Protein AF-G8QVV0-F1 (afdb_monomer_lite)

pLDDT: mean 75.67, std 17.98, range [39.97, 97.12]

Radius of gyration: 23.37 Å; chains: 1; bounding box: 62×68×39 Å

Secondary structure (DSSP, 8-state):
--SHHHHHHHHHHHHHHHHHHHS-S----SEEEEEEEE-SSSPB-EEEEEEEE--TT--EEEEEEE---B-TT-EEEEEEE-S-EEEEEEEEE-SS-EEEEEEEE---SSS--PPEEEEE-SS-EEEESTTEEE------

Structure (mmCIF, N/CA/C/O backbone):
data_AF-G8QVV0-F1
#
_entry.id   AF-G8QVV0-F1
#
loop_
_atom_site.group_PDB
_atom_site.id
_atom_site.type_symbol
_atom_site.label_atom_id
_atom_site.label_alt_id
_atom_site.label_comp_id
_atom_site.label_asym_id
_atom_site.label_entity_id
_atom_site.label_seq_id
_atom_site.pdbx_PDB_ins_code
_atom_site.Cartn_x
_atom_site.Cartn_y
_atom_site.Cartn_z
_atom_site.occupancy
_atom_site.B_iso_or_equiv
_atom_site.auth_seq_id
_atom_site.auth_comp_id
_atom_site.auth_asym_id
_atom_site.auth_atom_id
_atom_site.pdbx_PDB_model_num
ATOM 1 N N . MET A 1 1 ? 48.887 48.490 -24.063 1.00 43.62 1 MET A N 1
ATOM 2 C CA . MET A 1 1 ? 47.841 48.114 -23.082 1.00 43.62 1 MET A CA 1
ATOM 3 C C . MET A 1 1 ? 46.870 47.114 -23.721 1.00 43.62 1 MET A C 1
ATOM 5 O O . MET A 1 1 ? 45.904 47.533 -24.332 1.00 43.62 1 MET A O 1
ATOM 9 N N . LYS A 1 2 ? 47.150 45.802 -23.679 1.00 47.25 2 LYS A N 1
ATOM 10 C CA . LYS A 1 2 ? 46.255 44.737 -24.200 1.00 47.25 2 LYS A CA 1
ATOM 11 C C . LYS A 1 2 ? 46.417 43.428 -23.400 1.00 47.25 2 LYS A C 1
ATOM 13 O O . LYS A 1 2 ? 46.581 42.363 -23.972 1.00 47.25 2 LYS A O 1
ATOM 18 N N . LYS A 1 3 ? 46.475 43.505 -22.065 1.00 47.97 3 LYS A N 1
ATOM 19 C CA . LYS A 1 3 ? 46.614 42.312 -21.197 1.00 47.97 3 LYS A CA 1
ATOM 20 C C . LYS A 1 3 ? 45.453 42.101 -20.214 1.00 47.97 3 LYS A C 1
ATOM 22 O O . LYS A 1 3 ? 45.414 41.069 -19.569 1.00 47.97 3 LYS A O 1
ATOM 27 N N . GLY A 1 4 ? 44.498 43.034 -20.123 1.00 49.94 4 GLY A N 1
ATOM 28 C CA . GLY A 1 4 ? 43.403 42.957 -19.142 1.00 49.94 4 GLY A CA 1
ATOM 29 C C . GLY A 1 4 ? 42.173 42.159 -19.588 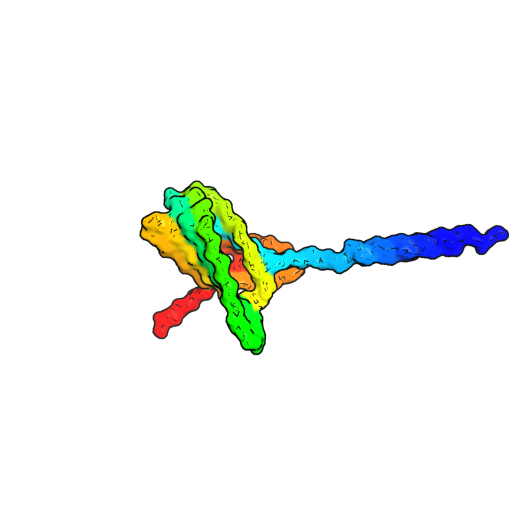1.00 49.94 4 GLY A C 1
ATOM 30 O O . GLY A 1 4 ? 41.490 41.587 -18.754 1.00 49.94 4 GLY A O 1
ATOM 31 N N . ILE A 1 5 ? 41.893 42.085 -20.893 1.00 54.38 5 ILE A N 1
ATOM 32 C CA . ILE A 1 5 ? 40.632 41.509 -21.402 1.00 54.38 5 ILE A CA 1
ATOM 33 C C . ILE A 1 5 ? 40.700 39.971 -21.452 1.00 54.38 5 ILE A C 1
ATOM 35 O O . ILE A 1 5 ? 39.714 39.292 -21.187 1.00 54.38 5 ILE A O 1
ATOM 39 N N . SER A 1 6 ? 41.888 39.417 -21.727 1.00 55.47 6 SER A N 1
ATOM 40 C CA . SER A 1 6 ? 42.102 37.968 -21.856 1.00 55.47 6 SER A CA 1
ATOM 41 C C . SER A 1 6 ? 41.875 37.222 -20.540 1.00 55.47 6 SER A C 1
ATOM 43 O O . SER A 1 6 ? 41.275 36.154 -20.547 1.00 55.47 6 SER A O 1
AT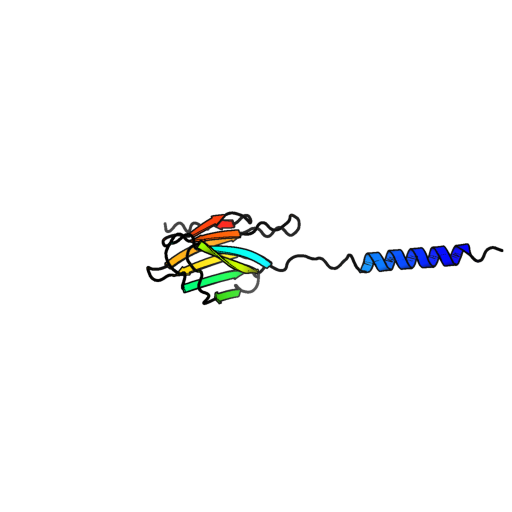OM 45 N N . SER A 1 7 ? 42.322 37.785 -19.413 1.00 56.56 7 SER A N 1
ATOM 46 C CA . SER A 1 7 ? 42.217 37.130 -18.103 1.00 56.56 7 SER A CA 1
ATOM 47 C C . SER A 1 7 ? 40.786 37.133 -17.561 1.00 56.56 7 SER A C 1
ATOM 49 O O . SER A 1 7 ? 40.366 36.163 -16.941 1.00 56.56 7 SER A O 1
ATOM 51 N N . ILE A 1 8 ? 40.016 38.192 -17.832 1.00 59.94 8 ILE A N 1
ATOM 52 C CA . ILE A 1 8 ? 38.615 38.309 -17.393 1.00 59.94 8 ILE A CA 1
ATOM 53 C C . ILE A 1 8 ? 37.741 37.282 -18.123 1.00 59.94 8 ILE A C 1
ATOM 55 O O . ILE A 1 8 ? 36.909 36.623 -17.503 1.00 59.94 8 ILE A O 1
ATOM 59 N N . LEU A 1 9 ? 37.975 37.093 -19.426 1.00 59.78 9 LEU A N 1
ATOM 60 C CA . LEU A 1 9 ? 37.242 36.114 -20.227 1.00 59.78 9 LEU A CA 1
ATOM 61 C C . LEU A 1 9 ? 37.540 34.673 -19.778 1.00 59.78 9 LEU A C 1
ATOM 63 O O . LEU A 1 9 ? 36.640 33.842 -19.726 1.00 59.78 9 LEU A O 1
ATOM 67 N N . GLN A 1 10 ? 38.787 34.388 -19.394 1.00 58.53 10 GLN A N 1
ATOM 68 C CA . GLN A 1 10 ? 39.203 33.061 -18.935 1.00 58.53 10 GLN A CA 1
ATOM 69 C C . GLN A 1 10 ? 38.583 32.687 -17.580 1.00 58.53 10 GLN A C 1
ATOM 71 O O . GLN A 1 10 ? 38.184 31.540 -17.401 1.00 58.53 10 GLN A O 1
ATOM 76 N N . VAL A 1 11 ? 38.449 33.657 -16.664 1.00 62.91 11 VAL A N 1
ATOM 77 C CA . VAL A 1 11 ? 37.771 33.476 -15.365 1.00 62.91 11 VAL A CA 1
ATOM 78 C C . VAL A 1 11 ? 36.260 33.299 -15.543 1.00 62.91 11 VAL A C 1
ATOM 80 O O . VAL A 1 11 ? 35.656 32.463 -14.882 1.00 62.91 11 VAL A O 1
ATOM 83 N N . ALA A 1 12 ? 35.638 34.031 -16.471 1.00 63.12 12 ALA A N 1
ATOM 84 C CA . ALA A 1 12 ? 34.209 33.883 -16.744 1.00 63.12 12 ALA A CA 1
ATOM 85 C C . ALA A 1 12 ? 33.865 32.491 -17.311 1.00 63.12 12 ALA A C 1
ATOM 87 O O . ALA A 1 12 ? 32.884 31.880 -16.891 1.00 63.12 12 ALA A O 1
ATOM 88 N N . VAL A 1 13 ? 34.696 31.962 -18.217 1.00 64.56 13 VAL A N 1
ATOM 89 C CA . VAL A 1 13 ? 34.506 30.624 -18.806 1.00 64.56 13 VAL A CA 1
ATOM 90 C C . VAL A 1 13 ? 34.712 29.515 -17.770 1.00 64.56 13 VAL A C 1
ATOM 92 O O . VAL A 1 13 ? 33.934 28.562 -17.741 1.00 64.56 13 VAL A O 1
ATOM 95 N N . SER A 1 14 ? 35.706 29.635 -16.883 1.00 61.19 14 SER A N 1
ATOM 96 C CA . SER A 1 14 ? 35.913 28.655 -15.810 1.00 61.19 14 SER A CA 1
ATOM 97 C C . SER A 1 14 ? 34.827 28.721 -14.731 1.00 61.19 14 SER A C 1
ATOM 99 O O . SER A 1 14 ? 34.419 27.673 -14.234 1.00 61.19 14 SER A O 1
ATOM 101 N N . CYS A 1 15 ? 34.285 29.905 -14.425 1.00 61.19 15 CYS A N 1
ATOM 102 C CA . CYS A 1 15 ? 33.118 30.038 -13.549 1.00 61.19 15 CYS A CA 1
ATOM 103 C C . CYS A 1 15 ? 31.855 29.406 -14.157 1.00 61.19 15 CYS A C 1
ATOM 105 O O . CYS A 1 15 ? 31.150 28.693 -13.450 1.00 61.19 15 CYS A O 1
ATOM 107 N N . LEU A 1 16 ? 31.582 29.593 -15.454 1.00 60.72 16 LEU A N 1
ATOM 108 C CA . LEU A 1 16 ? 30.439 28.951 -16.125 1.00 60.72 16 LEU A CA 1
ATOM 109 C C . LEU A 1 16 ? 30.566 27.419 -16.178 1.00 60.72 16 LEU A C 1
ATOM 111 O O . LEU A 1 16 ? 29.584 26.715 -15.943 1.00 60.72 16 LEU A O 1
ATOM 115 N N . LEU A 1 17 ? 31.772 26.898 -16.424 1.00 59.50 17 LEU A N 1
ATOM 116 C CA . LEU A 1 17 ? 32.033 25.455 -16.387 1.00 59.50 17 LEU A CA 1
ATOM 117 C C . LEU A 1 17 ? 31.856 24.873 -14.978 1.00 59.50 17 LEU A C 1
ATOM 119 O O . LEU A 1 17 ? 31.251 23.812 -14.831 1.00 59.50 17 LEU A O 1
ATOM 123 N N . LEU A 1 18 ? 32.308 25.578 -13.936 1.00 58.03 18 LEU A N 1
ATOM 124 C CA . LEU A 1 18 ? 32.096 25.163 -12.545 1.00 58.03 18 LEU A CA 1
ATOM 125 C C . LEU A 1 18 ? 30.611 25.115 -12.182 1.00 58.03 18 LEU A C 1
ATOM 127 O O . LEU A 1 18 ? 30.179 24.156 -11.555 1.00 58.03 18 LEU A O 1
ATOM 131 N N . VAL A 1 19 ? 29.817 26.090 -12.628 1.00 58.59 19 VAL A N 1
ATOM 132 C CA . VAL A 1 19 ? 28.364 26.104 -12.403 1.00 58.59 19 VAL A CA 1
ATOM 133 C C . VAL A 1 19 ? 27.686 24.902 -13.081 1.00 58.59 19 VAL A C 1
ATOM 135 O O . VAL A 1 19 ? 26.829 24.270 -12.472 1.00 58.59 19 VAL A O 1
ATOM 138 N N . SER A 1 20 ? 28.121 24.501 -14.282 1.00 54.44 20 SER A N 1
ATOM 139 C CA . SER A 1 20 ? 27.573 23.316 -14.969 1.00 54.44 20 SER A CA 1
ATOM 140 C C . SER A 1 20 ? 27.897 21.973 -14.294 1.00 54.44 20 SER A C 1
ATOM 142 O O . SER A 1 20 ? 27.140 21.020 -14.453 1.00 54.44 20 SER A O 1
ATOM 144 N N . LEU A 1 21 ? 28.969 21.900 -13.493 1.00 54.84 21 LEU A N 1
ATOM 145 C CA . LEU A 1 21 ? 29.340 20.696 -12.736 1.00 54.84 21 LEU A CA 1
ATOM 146 C C . LEU A 1 21 ? 28.471 20.479 -11.483 1.00 54.84 21 LEU A C 1
ATOM 148 O O . LEU A 1 21 ? 28.421 19.361 -10.979 1.00 54.84 21 LEU A O 1
ATOM 152 N N . PHE A 1 22 ? 27.765 21.510 -10.999 1.00 52.91 22 PHE A N 1
ATOM 153 C CA . PHE A 1 22 ? 26.874 21.408 -9.833 1.00 52.91 22 PHE A CA 1
ATOM 154 C C . PHE A 1 22 ? 25.400 21.152 -10.184 1.00 52.91 22 PHE A C 1
ATOM 156 O O . PHE A 1 22 ? 24.637 20.772 -9.304 1.00 52.91 22 PHE A O 1
ATOM 163 N N . PHE A 1 23 ? 24.994 21.291 -11.451 1.00 50.41 23 PHE A N 1
ATOM 164 C CA . PHE A 1 23 ? 23.618 21.012 -11.904 1.00 50.41 23 PHE A CA 1
ATOM 165 C C . PHE A 1 23 ? 23.419 19.590 -12.463 1.00 50.41 23 PHE A C 1
ATOM 167 O O . PHE A 1 23 ? 22.403 19.304 -13.087 1.00 50.41 23 PHE A O 1
ATOM 174 N N . GLY A 1 24 ? 24.396 18.700 -12.262 1.00 47.88 24 GLY A N 1
ATOM 175 C CA . GLY A 1 24 ? 24.415 17.344 -12.822 1.00 47.88 24 GLY A CA 1
ATOM 176 C C . GLY A 1 24 ? 24.198 16.210 -11.819 1.00 47.88 24 GLY A C 1
ATOM 177 O O . GLY A 1 24 ? 24.462 15.063 -12.169 1.00 47.88 24 GLY A O 1
ATOM 178 N N . CYS A 1 25 ? 23.759 16.482 -10.587 1.00 49.41 25 CYS A N 1
ATOM 179 C CA . CYS A 1 25 ? 23.278 15.413 -9.714 1.00 49.41 25 CYS A CA 1
ATOM 180 C C . CYS A 1 25 ? 21.805 15.202 -10.047 1.00 49.41 25 CYS A C 1
ATOM 182 O O . CYS A 1 25 ? 20.968 16.041 -9.736 1.00 49.41 25 CYS A O 1
ATOM 184 N N . SER A 1 26 ? 21.508 14.136 -10.780 1.00 46.09 26 SER A N 1
ATOM 185 C CA . SER A 1 26 ? 20.139 13.789 -11.122 1.00 46.09 26 SER A CA 1
ATOM 186 C C . SER A 1 26 ? 19.376 13.483 -9.830 1.00 46.09 26 SER A C 1
ATOM 188 O O . SER A 1 26 ? 19.578 12.418 -9.244 1.00 46.09 26 SER A O 1
ATOM 190 N N . ASP A 1 27 ? 18.506 14.393 -9.397 1.00 51.41 27 ASP A N 1
ATOM 191 C CA . ASP A 1 27 ? 17.480 14.144 -8.379 1.00 51.41 27 ASP A CA 1
ATOM 192 C C . ASP A 1 27 ? 16.414 13.196 -8.961 1.00 51.41 27 ASP A C 1
ATOM 194 O O . ASP A 1 27 ? 15.246 13.543 -9.112 1.00 51.41 27 ASP A O 1
ATOM 198 N N . ILE A 1 28 ? 16.830 11.997 -9.379 1.00 53.34 28 ILE A N 1
ATOM 199 C CA . ILE A 1 28 ? 15.912 10.902 -9.678 1.00 53.34 28 ILE A CA 1
ATOM 200 C C . ILE A 1 28 ? 15.509 10.368 -8.305 1.00 53.34 28 ILE A C 1
ATOM 202 O O . ILE A 1 28 ? 16.375 9.824 -7.611 1.00 53.34 28 ILE A O 1
ATOM 206 N N . PRO A 1 29 ? 14.255 10.536 -7.853 1.00 54.66 29 PRO A N 1
ATOM 207 C CA . PRO A 1 29 ? 13.844 9.940 -6.601 1.00 54.66 29 PRO A CA 1
ATOM 208 C C . PRO A 1 29 ? 14.032 8.435 -6.684 1.00 54.66 29 PRO A C 1
ATOM 210 O O . PRO A 1 29 ? 13.650 7.765 -7.640 1.00 54.66 29 PRO A O 1
ATOM 213 N N . SER A 1 30 ? 14.661 7.914 -5.643 1.00 66.50 30 SER A N 1
ATOM 214 C CA . SER A 1 30 ? 14.999 6.505 -5.508 1.00 66.50 30 SER A CA 1
ATOM 215 C C . SER A 1 30 ? 13.794 5.632 -5.153 1.00 66.50 30 SER A C 1
ATOM 217 O O . SER A 1 30 ? 13.942 4.411 -5.070 1.00 66.50 30 SER A O 1
ATOM 219 N N . SER A 1 31 ? 12.615 6.229 -4.950 1.00 76.94 31 SER A N 1
ATOM 220 C CA . SER A 1 31 ? 11.412 5.547 -4.473 1.00 76.94 31 SER A CA 1
ATOM 221 C C . SER A 1 31 ? 10.122 6.153 -5.026 1.00 76.94 31 SER A C 1
ATOM 223 O O . SER A 1 31 ? 10.077 7.346 -5.321 1.00 76.94 31 SER A O 1
ATOM 225 N N . GLN A 1 32 ? 9.082 5.326 -5.118 1.00 83.69 32 GLN A N 1
ATOM 226 C CA . GLN A 1 32 ? 7.701 5.728 -5.385 1.00 83.69 32 GLN A CA 1
ATOM 227 C C . GLN A 1 32 ? 6.921 5.756 -4.063 1.00 83.69 32 GLN A C 1
ATOM 229 O O . GLN A 1 32 ? 6.984 4.796 -3.296 1.00 83.69 32 GLN A O 1
ATOM 234 N N . ALA A 1 33 ? 6.181 6.828 -3.783 1.00 86.81 33 ALA A N 1
ATOM 235 C CA . ALA A 1 33 ? 5.368 6.909 -2.572 1.00 86.81 33 ALA A CA 1
ATOM 236 C C . ALA A 1 33 ? 4.078 6.081 -2.707 1.00 86.81 33 ALA A C 1
ATOM 238 O O . ALA A 1 33 ? 3.391 6.136 -3.732 1.00 86.81 33 ALA A O 1
ATOM 239 N N . LEU A 1 34 ? 3.765 5.334 -1.647 1.00 90.31 34 LEU A N 1
ATOM 240 C CA . LEU A 1 34 ? 2.516 4.615 -1.419 1.00 90.31 34 LEU A CA 1
ATOM 241 C C . LEU A 1 34 ? 1.885 5.142 -0.128 1.00 90.31 34 LEU A C 1
ATOM 243 O O . LEU A 1 34 ? 2.374 4.864 0.965 1.00 90.31 34 LEU A O 1
ATOM 247 N N . ILE A 1 35 ? 0.798 5.889 -0.245 1.0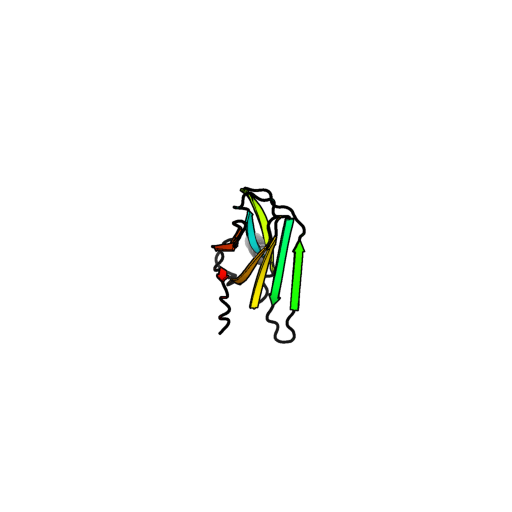0 92.94 35 ILE A N 1
ATOM 248 C CA . ILE A 1 35 ? 0.025 6.404 0.880 1.00 92.94 35 ILE A CA 1
ATOM 249 C C . ILE A 1 35 ? -1.087 5.407 1.193 1.00 92.94 35 ILE A C 1
ATOM 251 O O . ILE A 1 35 ? -1.994 5.198 0.390 1.00 92.94 35 ILE A O 1
ATOM 255 N N . VAL A 1 36 ? -1.037 4.801 2.374 1.00 94.38 36 VAL A N 1
ATOM 256 C CA . VAL A 1 36 ? -2.110 3.952 2.893 1.00 94.38 36 VAL A CA 1
ATOM 257 C C . VAL A 1 36 ? -3.029 4.809 3.751 1.00 94.38 36 VAL A C 1
ATOM 259 O O . VAL A 1 36 ? -2.601 5.349 4.769 1.00 94.38 36 VAL A O 1
ATOM 262 N N . VAL A 1 37 ? -4.290 4.933 3.347 1.00 96.81 37 VAL A N 1
ATOM 263 C CA . VAL A 1 37 ? -5.331 5.679 4.063 1.00 96.81 37 VAL A CA 1
ATOM 264 C C . VAL A 1 37 ? -6.252 4.689 4.760 1.00 96.81 37 VAL A C 1
ATOM 266 O O . VAL A 1 37 ? -6.851 3.831 4.106 1.00 96.81 37 VAL A O 1
ATOM 269 N N . ASN A 1 38 ? -6.409 4.827 6.073 1.00 97.12 38 ASN A N 1
ATOM 270 C CA . ASN A 1 38 ? -7.391 4.057 6.820 1.00 97.12 38 ASN A CA 1
ATOM 271 C C . ASN A 1 38 ? -8.757 4.754 6.759 1.00 97.12 38 ASN A C 1
ATOM 273 O O . ASN A 1 38 ? -9.069 5.612 7.580 1.00 97.12 38 ASN A O 1
ATOM 277 N N . ALA A 1 39 ? -9.575 4.376 5.779 1.00 96.94 39 ALA A N 1
ATOM 278 C CA . ALA A 1 39 ? -10.952 4.845 5.632 1.00 96.94 39 ALA A CA 1
ATOM 279 C C . ALA A 1 39 ? -11.967 3.959 6.385 1.00 96.94 39 ALA A C 1
ATOM 281 O O . ALA A 1 39 ? -13.172 4.083 6.168 1.00 96.94 39 ALA A O 1
ATOM 282 N N . SER A 1 40 ? -11.490 3.043 7.232 1.00 96.00 40 SER A N 1
ATOM 283 C CA . SER A 1 40 ? -12.324 2.202 8.088 1.00 96.00 40 SER A CA 1
ATOM 284 C C . SER A 1 40 ? -12.528 2.835 9.468 1.00 96.00 40 SER A C 1
ATOM 286 O O . SER A 1 40 ? -11.830 3.774 9.848 1.00 96.00 40 SER A O 1
ATOM 288 N N . GLU A 1 41 ? -13.449 2.268 10.247 1.00 96.50 41 GLU A N 1
ATOM 289 C CA . GLU A 1 41 ? -13.690 2.654 11.647 1.00 96.50 41 GLU A CA 1
ATOM 290 C C . GLU A 1 41 ? -12.740 1.953 12.640 1.00 96.50 41 GLU A C 1
ATOM 292 O O . GLU A 1 41 ? -12.735 2.265 13.832 1.00 96.50 41 GLU A O 1
ATOM 297 N N . ASN A 1 42 ? -11.926 1.001 12.171 1.00 95.88 42 ASN A N 1
ATOM 298 C CA . ASN A 1 42 ? -11.041 0.195 13.009 1.00 95.88 42 ASN A CA 1
ATOM 299 C C . ASN A 1 42 ? -9.600 0.702 12.959 1.00 95.88 42 ASN A C 1
ATOM 301 O O . ASN A 1 42 ? -9.152 1.267 11.965 1.00 95.88 42 ASN A O 1
ATOM 305 N N . VAL A 1 43 ? -8.828 0.452 14.018 1.00 96.06 43 VAL A N 1
ATOM 306 C CA . VAL A 1 43 ? -7.378 0.690 13.994 1.00 96.06 43 VAL A CA 1
ATOM 307 C C . VAL A 1 43 ? -6.719 -0.381 13.129 1.00 96.06 43 VAL A C 1
ATOM 309 O O . VAL A 1 43 ? -6.792 -1.570 13.449 1.00 96.06 43 VAL A O 1
ATOM 312 N N . VAL A 1 44 ? -6.022 0.036 12.073 1.00 95.12 44 VAL A N 1
ATOM 313 C CA . VAL A 1 44 ? -5.118 -0.854 11.338 1.00 95.12 44 VAL A CA 1
ATOM 314 C C . VAL A 1 44 ? -3.959 -1.202 12.261 1.00 95.12 44 VAL A C 1
ATOM 316 O O . VAL A 1 44 ? -3.330 -0.314 12.832 1.00 95.12 44 VAL A O 1
ATOM 319 N N . SER A 1 45 ? -3.688 -2.494 12.413 1.00 92.81 45 SER A N 1
ATOM 320 C CA . SER A 1 45 ? -2.663 -3.031 13.315 1.00 92.81 45 SER A CA 1
ATOM 321 C C . SER A 1 45 ? -1.415 -3.530 12.585 1.00 92.81 45 SER A C 1
ATOM 323 O O . SER A 1 45 ? -0.362 -3.696 13.202 1.00 92.81 45 SER A O 1
ATOM 325 N N . LEU A 1 46 ? -1.526 -3.766 11.275 1.00 91.00 46 LEU A N 1
ATOM 326 C CA . LEU A 1 46 ? -0.441 -4.254 10.435 1.00 91.00 46 LEU A CA 1
ATOM 327 C C . LEU A 1 46 ? -0.606 -3.763 8.997 1.00 91.00 46 LEU A C 1
ATOM 329 O O . LEU A 1 46 ? -1.664 -3.949 8.393 1.00 91.00 46 LEU A O 1
ATOM 333 N N . VAL A 1 47 ? 0.487 -3.244 8.434 1.00 90.62 47 VAL A N 1
ATOM 334 C CA . VAL A 1 47 ? 0.658 -3.039 6.995 1.00 90.62 47 VAL A CA 1
ATOM 335 C C . VAL A 1 47 ? 1.886 -3.827 6.542 1.00 90.62 47 VAL A C 1
ATOM 337 O O . VAL A 1 47 ? 3.004 -3.626 7.017 1.00 90.62 47 VAL A O 1
ATOM 340 N N . SER A 1 48 ? 1.694 -4.760 5.617 1.00 89.06 48 SER A N 1
ATOM 341 C CA . SER A 1 48 ? 2.778 -5.545 5.036 1.00 89.06 48 SER A CA 1
ATOM 342 C C . SER A 1 48 ? 2.841 -5.311 3.538 1.00 89.06 48 SER A C 1
ATOM 344 O O . SER A 1 48 ? 1.857 -5.495 2.824 1.00 89.06 48 SER A O 1
ATOM 346 N N . ILE A 1 49 ? 4.019 -4.901 3.073 1.00 87.81 49 ILE A N 1
ATOM 347 C CA . ILE A 1 49 ? 4.297 -4.662 1.662 1.00 87.81 49 ILE A CA 1
ATOM 348 C C . ILE A 1 49 ? 5.363 -5.656 1.231 1.00 87.81 49 ILE A C 1
ATOM 350 O O . ILE A 1 49 ? 6.480 -5.678 1.762 1.00 87.81 49 ILE A O 1
ATOM 354 N N . ARG A 1 50 ? 5.027 -6.479 0.243 1.00 86.38 50 ARG A N 1
ATOM 355 C CA . ARG A 1 50 ? 5.977 -7.366 -0.418 1.00 86.38 50 ARG A CA 1
ATOM 356 C C . ARG A 1 50 ? 6.148 -6.917 -1.860 1.00 86.38 50 ARG A C 1
ATOM 358 O O . ARG A 1 50 ? 5.182 -6.925 -2.614 1.00 86.38 50 ARG A O 1
ATOM 365 N N . GLN A 1 51 ? 7.373 -6.569 -2.238 1.00 83.06 51 GLN A N 1
ATOM 366 C CA . GLN A 1 51 ? 7.716 -6.251 -3.621 1.00 83.06 51 GLN A CA 1
ATOM 367 C C . GLN A 1 51 ? 8.455 -7.434 -4.249 1.00 83.06 51 GLN A C 1
ATOM 369 O O . GLN A 1 51 ? 9.377 -8.006 -3.654 1.00 83.06 51 GLN A O 1
ATOM 374 N N . THR A 1 52 ? 8.044 -7.788 -5.460 1.00 80.25 52 THR A N 1
ATOM 375 C CA . THR A 1 52 ? 8.701 -8.794 -6.292 1.00 80.25 52 THR A CA 1
ATOM 376 C C . THR A 1 52 ? 9.382 -8.072 -7.443 1.00 80.25 52 THR A C 1
ATOM 378 O O . THR A 1 52 ? 8.709 -7.437 -8.248 1.00 80.25 52 THR A O 1
ATOM 381 N N . ASN A 1 53 ? 10.709 -8.154 -7.532 1.00 73.12 53 ASN A N 1
ATOM 382 C CA . ASN A 1 53 ? 11.469 -7.492 -8.595 1.00 73.12 53 ASN A CA 1
ATOM 383 C C . ASN A 1 53 ? 11.805 -8.451 -9.744 1.00 73.12 53 ASN A C 1
ATOM 385 O O . ASN A 1 53 ? 12.204 -9.600 -9.516 1.00 73.12 53 ASN A O 1
ATOM 389 N N . ILE A 1 54 ? 11.741 -7.944 -10.977 1.00 64.12 54 ILE A N 1
ATOM 390 C CA . ILE A 1 54 ? 12.248 -8.615 -12.173 1.00 64.12 54 ILE A CA 1
ATOM 391 C C . ILE A 1 54 ? 13.756 -8.368 -12.245 1.00 64.12 54 ILE A C 1
ATOM 393 O O . ILE A 1 54 ? 14.218 -7.302 -12.651 1.00 64.12 54 ILE A O 1
ATOM 397 N N . SER A 1 55 ? 14.552 -9.369 -11.877 1.00 57.38 55 SER A N 1
ATOM 398 C CA . SER A 1 55 ? 15.976 -9.400 -12.216 1.00 57.38 55 SER A CA 1
ATOM 399 C C . SER A 1 55 ? 16.258 -10.608 -13.106 1.00 57.38 55 SER A C 1
ATOM 401 O O . SER A 1 55 ? 15.833 -11.718 -12.776 1.00 57.38 55 SER A O 1
ATOM 403 N N . PRO A 1 56 ? 17.022 -10.450 -14.208 1.00 47.59 56 PRO A N 1
ATOM 404 C CA . PRO A 1 56 ? 17.313 -11.530 -15.156 1.00 47.59 56 PRO A CA 1
ATOM 405 C C . PRO A 1 56 ? 18.102 -12.699 -14.545 1.00 47.59 56 PRO A C 1
ATOM 407 O O . PRO A 1 56 ? 18.375 -13.678 -15.238 1.00 47.59 56 PRO A O 1
ATOM 410 N N . LYS A 1 57 ? 18.499 -12.617 -13.266 1.00 39.97 57 LYS A N 1
ATOM 411 C CA . LYS A 1 57 ? 19.196 -13.703 -12.572 1.00 39.97 57 LYS A CA 1
ATOM 412 C C . LYS A 1 57 ? 18.484 -14.291 -11.357 1.00 39.97 57 LYS A C 1
ATOM 414 O O . LYS A 1 57 ? 18.799 -15.444 -11.077 1.00 39.97 57 LYS A O 1
ATOM 419 N N . LYS A 1 58 ? 17.570 -13.599 -10.662 1.00 43.12 58 LYS A N 1
ATOM 420 C CA . LYS A 1 58 ? 16.786 -14.131 -9.517 1.00 43.12 58 LYS A CA 1
ATOM 421 C C . LYS A 1 58 ? 15.577 -13.233 -9.233 1.00 43.12 58 LYS A C 1
ATOM 423 O O . LYS A 1 58 ? 15.726 -12.021 -9.270 1.00 43.12 58 LYS A O 1
ATOM 428 N N . MET A 1 59 ? 14.431 -13.810 -8.864 1.00 46.09 59 MET A N 1
ATOM 429 C CA . MET A 1 59 ? 13.382 -13.055 -8.168 1.00 46.09 59 MET A CA 1
ATOM 430 C C . MET A 1 59 ? 13.916 -12.673 -6.786 1.00 46.09 59 MET A C 1
ATOM 432 O O . MET A 1 59 ? 14.247 -13.552 -5.987 1.00 46.09 59 MET A O 1
ATOM 436 N N . GLU A 1 60 ? 14.037 -11.380 -6.512 1.00 47.44 60 GLU A N 1
ATOM 437 C CA . GLU A 1 60 ? 14.360 -10.881 -5.178 1.00 47.44 60 GLU A CA 1
ATOM 438 C C . GLU A 1 60 ? 13.059 -10.422 -4.519 1.00 47.44 60 GLU A C 1
ATOM 440 O O . GLU A 1 60 ? 12.366 -9.550 -5.040 1.00 47.44 60 GLU A O 1
ATOM 445 N N . ASN A 1 61 ? 12.701 -11.074 -3.410 1.00 52.94 61 ASN A N 1
ATOM 446 C CA . ASN A 1 61 ? 11.547 -10.710 -2.598 1.00 52.94 61 ASN A CA 1
ATOM 447 C C . ASN A 1 61 ? 12.029 -9.764 -1.497 1.00 52.94 61 ASN A C 1
ATOM 449 O O . ASN A 1 61 ? 12.676 -10.225 -0.554 1.00 52.94 61 ASN A O 1
ATOM 453 N N . SER A 1 62 ? 11.693 -8.478 -1.566 1.00 57.22 62 SER A N 1
ATOM 454 C CA . SER A 1 62 ? 11.768 -7.617 -0.385 1.00 57.22 62 SER A CA 1
ATOM 455 C C . SER A 1 62 ? 10.415 -7.664 0.322 1.00 57.22 62 SER A C 1
ATOM 457 O O . SER A 1 62 ? 9.361 -7.495 -0.288 1.00 57.22 62 SER A O 1
ATOM 459 N N . THR A 1 63 ? 10.418 -7.988 1.614 1.00 56.38 63 THR A N 1
ATOM 460 C CA . THR A 1 63 ? 9.223 -7.891 2.461 1.00 56.38 63 THR A CA 1
ATOM 461 C C . THR A 1 63 ? 9.502 -6.841 3.515 1.00 56.38 63 THR A C 1
ATOM 463 O O . THR A 1 63 ? 10.277 -7.084 4.438 1.00 56.38 63 THR A O 1
ATOM 466 N N . ASN A 1 64 ? 8.870 -5.684 3.369 1.00 62.47 64 ASN A N 1
ATOM 467 C CA . ASN A 1 64 ? 8.832 -4.663 4.401 1.00 62.47 64 ASN A CA 1
ATOM 468 C C . ASN A 1 64 ? 7.517 -4.871 5.156 1.00 62.47 64 ASN A C 1
ATOM 470 O O . ASN A 1 64 ? 6.473 -4.330 4.795 1.00 62.47 64 ASN A O 1
ATOM 474 N N . ALA A 1 65 ? 7.540 -5.747 6.160 1.00 54.66 65 ALA A N 1
ATOM 475 C CA . ALA A 1 65 ? 6.461 -5.803 7.137 1.00 54.66 65 ALA A CA 1
ATOM 476 C C . ALA A 1 65 ? 6.717 -4.691 8.157 1.00 54.66 65 ALA A C 1
ATOM 478 O O . ALA A 1 65 ? 7.668 -4.786 8.935 1.00 54.66 65 ALA A O 1
ATOM 479 N N . LEU A 1 66 ? 5.906 -3.635 8.123 1.00 64.75 66 LEU A N 1
ATOM 480 C CA . LEU A 1 66 ? 5.966 -2.568 9.111 1.00 64.75 66 LEU A CA 1
ATOM 481 C C . LEU A 1 66 ? 4.776 -2.752 10.056 1.00 64.75 66 LEU A C 1
ATOM 483 O O . LEU A 1 66 ? 3.615 -2.662 9.659 1.00 64.75 66 LEU A O 1
ATOM 487 N N . ILE A 1 67 ? 5.066 -3.063 11.316 1.00 63.50 67 ILE A N 1
ATOM 488 C CA . ILE A 1 67 ? 4.043 -3.090 12.361 1.00 63.50 67 ILE A CA 1
ATOM 489 C C . ILE A 1 67 ? 3.869 -1.645 12.824 1.00 63.50 67 ILE A C 1
ATOM 491 O O . ILE A 1 67 ? 4.462 -1.228 13.816 1.00 63.50 67 ILE A O 1
ATOM 495 N N . GLU A 1 68 ? 3.110 -0.869 12.060 1.00 68.19 68 GLU A N 1
ATOM 496 C CA . GLU A 1 68 ? 2.710 0.483 12.436 1.00 68.19 68 GLU A CA 1
ATOM 497 C C . GLU A 1 68 ? 1.188 0.594 12.429 1.00 68.19 68 GLU A C 1
ATOM 499 O O . GLU A 1 68 ? 0.506 0.079 11.540 1.00 68.19 68 GLU A O 1
ATOM 504 N N . THR A 1 69 ? 0.653 1.221 13.477 1.00 88.25 69 THR A N 1
ATOM 505 C CA . THR A 1 69 ? -0.788 1.387 13.647 1.00 88.25 69 THR A CA 1
ATOM 506 C C . THR A 1 69 ? -1.270 2.628 12.915 1.00 88.25 69 THR A C 1
ATOM 508 O O . THR A 1 69 ? -0.726 3.708 13.145 1.00 88.25 69 THR A O 1
ATOM 511 N N . ILE A 1 70 ? -2.332 2.507 12.118 1.00 92.50 70 ILE A N 1
ATOM 512 C CA . ILE A 1 70 ? -2.987 3.650 11.463 1.00 92.50 70 ILE A CA 1
ATOM 513 C C . ILE A 1 70 ? -4.375 3.805 12.086 1.00 92.50 70 ILE A C 1
ATOM 515 O O . ILE A 1 70 ? -5.219 2.914 11.965 1.00 92.50 70 ILE A O 1
ATOM 519 N N . ALA A 1 71 ? -4.612 4.908 12.797 1.00 96.25 71 ALA A N 1
ATOM 520 C CA . ALA A 1 71 ? -5.912 5.178 13.413 1.00 96.25 71 ALA A CA 1
ATOM 521 C C . ALA A 1 71 ? -7.002 5.430 12.345 1.00 96.25 71 ALA A C 1
ATOM 523 O O . ALA A 1 71 ? -6.665 5.738 11.200 1.00 96.25 71 ALA A O 1
ATOM 524 N N . PRO A 1 72 ? -8.297 5.295 12.686 1.00 96.94 72 PRO A N 1
ATOM 525 C CA . PRO A 1 72 ? -9.391 5.645 11.779 1.00 96.94 72 PRO A CA 1
ATOM 526 C C . PRO A 1 72 ? -9.253 7.073 11.237 1.00 96.94 72 PRO A C 1
ATOM 528 O O . PRO A 1 72 ? -9.053 8.011 12.009 1.00 96.94 72 PRO A O 1
ATOM 531 N N . GLY A 1 73 ? -9.348 7.235 9.917 1.00 96.50 73 GLY A N 1
ATOM 532 C CA . GLY A 1 73 ? -9.219 8.521 9.224 1.00 96.50 73 GLY A CA 1
ATOM 533 C C . GLY A 1 73 ? -7.784 9.017 9.008 1.00 96.50 73 GLY A C 1
ATOM 534 O O . GLY A 1 73 ? -7.596 10.011 8.309 1.00 96.50 73 GLY A O 1
ATOM 535 N N . GLU A 1 74 ? -6.777 8.340 9.561 1.00 96.94 74 GLU A N 1
ATOM 536 C CA . GLU A 1 74 ? -5.367 8.695 9.383 1.00 96.94 74 GLU A CA 1
ATOM 537 C C . GLU A 1 74 ? -4.755 8.015 8.148 1.00 96.94 74 GLU A C 1
ATOM 539 O O . GLU A 1 74 ? -5.309 7.079 7.557 1.00 96.94 74 GLU A O 1
ATOM 544 N N . SER A 1 75 ? -3.568 8.480 7.762 1.00 95.12 75 SER A N 1
ATOM 545 C CA . SER A 1 75 ? -2.806 7.918 6.648 1.00 95.12 75 SER A CA 1
ATOM 546 C C . SER A 1 75 ? -1.334 7.745 6.990 1.00 95.12 75 SER A C 1
ATOM 548 O O . SER A 1 75 ? -0.794 8.475 7.820 1.00 95.12 75 SER A O 1
ATOM 550 N N . MET A 1 76 ? -0.676 6.821 6.300 1.00 92.12 76 MET A N 1
ATOM 551 C CA . MET A 1 76 ? 0.748 6.554 6.449 1.00 92.12 76 MET A CA 1
ATOM 552 C C . MET A 1 76 ? 1.411 6.378 5.089 1.00 92.12 76 MET A C 1
ATOM 554 O O . MET A 1 76 ? 0.876 5.701 4.214 1.00 92.12 76 MET A O 1
ATOM 558 N N . THR A 1 77 ? 2.590 6.970 4.922 1.00 90.12 77 THR A N 1
ATOM 559 C CA . THR A 1 77 ? 3.344 6.913 3.668 1.00 90.12 77 THR A CA 1
ATOM 560 C C . THR A 1 77 ? 4.453 5.875 3.748 1.00 90.12 77 THR A C 1
ATOM 562 O O . THR A 1 77 ? 5.305 5.915 4.634 1.00 90.12 77 THR A O 1
ATOM 565 N N . PHE A 1 78 ? 4.475 4.989 2.763 1.00 87.62 78 PHE A N 1
ATOM 566 C CA . PHE A 1 78 ? 5.517 4.008 2.510 1.00 87.62 78 PHE A CA 1
ATOM 567 C C . PHE A 1 78 ? 6.251 4.362 1.219 1.00 87.62 78 PHE A C 1
ATOM 569 O O . PHE A 1 78 ? 5.707 5.027 0.341 1.00 87.62 78 PHE A O 1
ATOM 576 N N . TYR A 1 79 ? 7.486 3.889 1.089 1.00 84.31 79 TYR A N 1
ATOM 577 C CA . TYR A 1 79 ? 8.322 4.149 -0.079 1.00 84.31 79 TYR A CA 1
ATOM 578 C C . TYR A 1 79 ? 8.675 2.830 -0.765 1.00 84.31 79 TYR A C 1
ATOM 580 O O . TYR A 1 79 ? 9.353 1.973 -0.196 1.00 84.31 79 TYR A O 1
ATOM 588 N N . LEU A 1 80 ? 8.178 2.669 -1.986 1.00 82.12 80 LEU A N 1
ATOM 589 C CA . LEU A 1 80 ? 8.380 1.519 -2.857 1.00 82.12 80 LEU A CA 1
ATOM 590 C C . LEU A 1 80 ? 9.692 1.674 -3.634 1.00 82.12 80 LEU A C 1
ATOM 592 O O . LEU A 1 80 ? 9.993 2.756 -4.141 1.00 82.12 80 LEU A O 1
ATOM 596 N N . GLY A 1 81 ? 10.475 0.600 -3.749 1.00 74.50 81 GLY A N 1
ATOM 597 C CA . GLY A 1 81 ? 11.720 0.612 -4.526 1.00 74.50 81 GLY A CA 1
ATOM 598 C C . GLY A 1 81 ? 11.490 0.827 -6.027 1.00 74.50 81 GLY A C 1
ATOM 599 O O . GLY A 1 81 ? 10.514 0.338 -6.571 1.00 74.50 81 GLY A O 1
ATOM 600 N N . THR A 1 82 ? 12.406 1.525 -6.701 1.00 67.38 82 THR A N 1
ATOM 601 C CA . THR A 1 82 ? 12.298 1.941 -8.122 1.00 67.38 82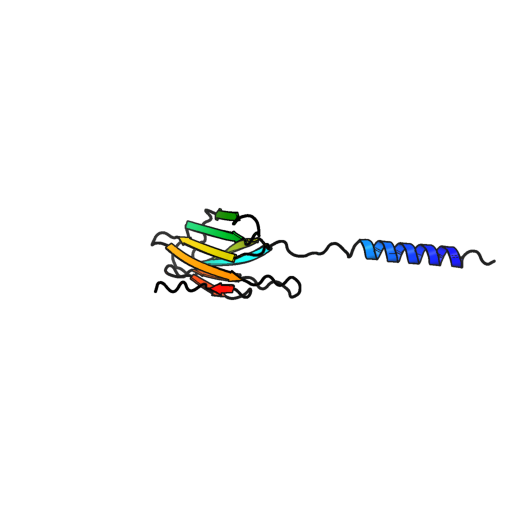 THR A CA 1
ATOM 602 C C . THR A 1 82 ? 12.863 0.952 -9.140 1.00 67.38 82 THR A C 1
ATOM 604 O O . THR A 1 82 ? 12.954 1.261 -10.328 1.00 67.38 82 THR A O 1
ATOM 607 N N . SER A 1 83 ? 13.276 -0.239 -8.703 1.00 63.62 83 SER A N 1
ATOM 608 C CA . SER A 1 83 ? 13.660 -1.319 -9.618 1.00 63.62 83 SER A CA 1
ATOM 609 C C . SER A 1 83 ? 12.470 -1.754 -10.481 1.00 63.62 83 SER A C 1
ATOM 611 O O . SER A 1 83 ? 11.337 -1.442 -10.152 1.00 63.62 83 SER A O 1
ATOM 613 N N . LEU A 1 84 ? 12.711 -2.488 -11.575 1.00 65.56 84 LEU A N 1
ATOM 614 C CA . LEU A 1 84 ? 11.649 -3.131 -12.364 1.00 65.56 84 LEU A CA 1
ATOM 615 C C . LEU A 1 84 ? 10.818 -4.053 -11.449 1.00 65.56 84 LEU A C 1
ATOM 617 O O . LEU A 1 84 ? 11.203 -5.202 -11.218 1.00 65.56 84 LEU A O 1
ATOM 621 N N . VAL A 1 85 ? 9.734 -3.532 -10.874 1.00 68.94 85 VAL A N 1
ATOM 622 C CA . VAL A 1 85 ? 8.825 -4.274 -9.999 1.00 68.94 85 VAL A CA 1
ATOM 623 C C . VAL A 1 85 ? 7.876 -5.075 -10.886 1.00 68.94 85 VAL A C 1
ATOM 625 O O . VAL A 1 85 ? 7.230 -4.520 -11.764 1.00 68.94 85 VAL A O 1
ATOM 628 N N . ASP A 1 86 ? 7.819 -6.386 -10.671 1.00 75.69 86 ASP A N 1
ATOM 629 C CA . ASP A 1 86 ? 6.866 -7.289 -11.328 1.00 75.69 86 ASP A CA 1
ATOM 630 C C . ASP A 1 86 ? 5.476 -7.141 -10.706 1.00 75.69 86 ASP A C 1
ATOM 632 O O . ASP A 1 86 ? 4.464 -6.993 -11.382 1.00 75.69 86 ASP A O 1
ATOM 636 N N . SER A 1 87 ? 5.440 -7.178 -9.373 1.00 85.31 87 SER A N 1
ATOM 637 C CA . SER A 1 87 ? 4.219 -7.082 -8.584 1.00 85.31 87 SER A CA 1
ATOM 638 C C . SER A 1 87 ? 4.510 -6.592 -7.171 1.00 85.31 87 SER A C 1
ATOM 640 O O . SER A 1 87 ? 5.562 -6.873 -6.580 1.00 85.31 87 SER A O 1
ATOM 642 N N . ILE A 1 88 ? 3.538 -5.884 -6.610 1.00 88.00 88 ILE A N 1
ATOM 643 C CA . ILE A 1 88 ? 3.451 -5.527 -5.201 1.00 88.00 88 ILE A CA 1
ATOM 644 C C . ILE A 1 88 ? 2.255 -6.245 -4.610 1.00 88.00 88 ILE A C 1
ATOM 646 O O . ILE A 1 88 ? 1.146 -6.115 -5.113 1.00 88.00 88 ILE A O 1
ATOM 650 N N . ARG A 1 89 ? 2.477 -6.931 -3.491 1.00 91.56 89 ARG A N 1
ATOM 651 C CA . ARG A 1 89 ? 1.408 -7.387 -2.610 1.00 91.56 89 ARG A CA 1
ATOM 652 C C . ARG A 1 89 ? 1.321 -6.462 -1.408 1.00 91.56 89 ARG A C 1
ATOM 654 O O . ARG A 1 89 ? 2.263 -6.403 -0.612 1.00 91.56 89 ARG A O 1
ATOM 661 N N . LEU A 1 90 ? 0.191 -5.779 -1.272 1.00 91.88 90 LEU A N 1
ATOM 662 C CA . LEU A 1 90 ? -0.164 -5.007 -0.087 1.00 91.88 90 LEU A CA 1
ATOM 663 C C . LEU A 1 90 ? -1.153 -5.816 0.749 1.00 91.88 90 LEU A C 1
ATOM 665 O O . LEU A 1 90 ? -2.183 -6.261 0.250 1.00 91.88 90 LEU A O 1
ATOM 669 N N . TYR A 1 91 ? -0.830 -5.996 2.022 1.00 92.75 91 TYR A N 1
ATOM 670 C CA . TYR A 1 91 ? -1.661 -6.664 3.013 1.00 92.75 91 TYR A CA 1
ATOM 671 C C . TYR A 1 91 ? -1.902 -5.707 4.178 1.00 92.75 91 TYR A C 1
ATOM 673 O O . TYR A 1 91 ? -0.950 -5.154 4.733 1.00 92.75 91 TYR A O 1
ATOM 681 N N . ILE A 1 92 ? -3.163 -5.525 4.555 1.00 93.00 92 ILE A N 1
ATOM 682 C CA . ILE A 1 92 ? -3.585 -4.655 5.656 1.00 93.00 92 ILE A CA 1
ATOM 683 C C . ILE A 1 92 ? -4.473 -5.473 6.586 1.00 93.00 92 ILE A C 1
ATOM 685 O O . ILE A 1 92 ? -5.356 -6.187 6.117 1.00 93.00 92 ILE A O 1
ATOM 689 N N . SER A 1 93 ? -4.239 -5.387 7.895 1.00 93.25 93 SER A N 1
ATOM 690 C CA . SER A 1 93 ? -5.031 -6.109 8.895 1.00 93.25 93 SER A CA 1
ATOM 691 C C . SER A 1 93 ? -5.386 -5.237 10.094 1.00 93.25 93 SER A C 1
ATOM 693 O O . SER A 1 93 ? -4.577 -4.434 10.570 1.00 93.25 93 SER A O 1
ATOM 695 N N . ASP A 1 94 ? -6.602 -5.419 10.594 1.00 92.81 94 ASP A N 1
ATOM 696 C CA . ASP A 1 94 ? -7.164 -4.788 11.787 1.00 92.81 94 ASP A CA 1
ATOM 697 C C . ASP A 1 94 ? -7.706 -5.862 12.757 1.00 92.81 94 ASP A C 1
ATOM 699 O O . ASP A 1 94 ? -7.331 -7.033 12.677 1.00 92.81 94 ASP A O 1
ATOM 703 N N . ALA A 1 95 ? -8.551 -5.464 13.712 1.00 90.62 95 ALA A N 1
ATOM 704 C CA . ALA A 1 95 ? -9.151 -6.375 14.687 1.00 90.62 95 ALA A CA 1
ATOM 705 C C . ALA A 1 95 ? -10.223 -7.323 14.106 1.00 90.62 95 ALA A C 1
ATOM 707 O O . ALA A 1 95 ? -10.477 -8.373 14.696 1.00 90.62 95 ALA A O 1
ATOM 708 N N . GLU A 1 96 ? -10.844 -6.964 12.982 1.00 89.44 96 GLU A N 1
ATOM 709 C CA . GLU A 1 96 ? -11.957 -7.697 12.364 1.00 89.44 96 GLU A CA 1
ATOM 710 C C . GLU A 1 96 ? -11.475 -8.641 11.254 1.00 89.44 96 GLU A C 1
ATOM 712 O O . GLU A 1 96 ? -12.132 -9.638 10.945 1.00 89.44 96 GLU A O 1
ATOM 717 N N . GLY A 1 97 ? -10.305 -8.376 10.671 1.00 90.69 97 GLY A N 1
ATOM 718 C CA . GLY A 1 97 ? -9.707 -9.270 9.692 1.00 90.69 97 GLY A CA 1
ATOM 719 C C . GLY A 1 97 ? -8.549 -8.659 8.920 1.00 90.69 97 GLY A C 1
ATOM 720 O O . GLY A 1 97 ? -7.688 -7.959 9.461 1.00 90.69 97 GLY A O 1
ATOM 721 N N . TYR A 1 98 ? -8.485 -9.008 7.637 1.00 91.81 98 TYR A N 1
ATOM 722 C CA . TYR A 1 98 ? -7.480 -8.495 6.721 1.00 91.81 98 TYR A CA 1
ATOM 723 C C . TYR A 1 98 ? -8.033 -8.343 5.309 1.00 91.81 98 TYR A C 1
ATOM 725 O O . TYR A 1 98 ? -8.952 -9.057 4.903 1.00 91.81 98 TYR A O 1
ATOM 733 N N . ALA A 1 99 ? -7.406 -7.454 4.548 1.00 94.00 99 ALA A N 1
ATOM 734 C CA . ALA A 1 99 ? -7.564 -7.342 3.109 1.00 94.00 99 ALA A CA 1
ATOM 735 C C . ALA A 1 99 ? -6.189 -7.366 2.437 1.00 94.00 99 ALA A C 1
ATOM 737 O O . ALA A 1 99 ? -5.179 -6.952 3.015 1.00 94.00 99 ALA A O 1
ATOM 738 N N . SER A 1 100 ? -6.149 -7.847 1.199 1.00 93.38 100 SER A N 1
ATOM 739 C CA . SER A 1 100 ? -4.940 -7.818 0.386 1.00 93.38 100 SER A CA 1
ATOM 740 C C . SER A 1 100 ? -5.253 -7.471 -1.055 1.00 93.38 100 SER A C 1
ATOM 742 O O . SER A 1 100 ? -6.282 -7.901 -1.571 1.00 93.3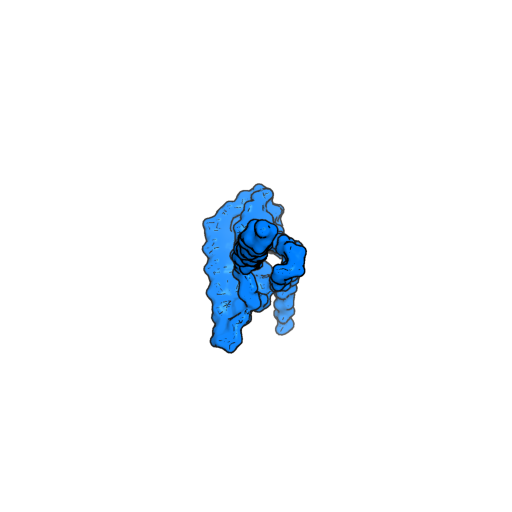8 100 SER A O 1
ATOM 744 N N . ILE A 1 101 ? -4.331 -6.766 -1.697 1.00 93.38 101 ILE A N 1
ATOM 745 C CA . ILE A 1 101 ? -4.377 -6.456 -3.122 1.00 93.38 101 ILE A CA 1
ATOM 746 C C . ILE A 1 101 ? -2.999 -6.691 -3.739 1.00 93.38 101 ILE A C 1
ATOM 748 O O . ILE A 1 101 ? -1.973 -6.372 -3.128 1.00 93.38 101 ILE A O 1
ATOM 752 N N . ASP A 1 102 ? -2.995 -7.260 -4.941 1.00 92.19 102 ASP A N 1
ATOM 753 C CA . ASP A 1 102 ? -1.811 -7.357 -5.786 1.00 92.19 102 ASP A CA 1
ATOM 754 C C . ASP A 1 102 ? -1.909 -6.283 -6.873 1.00 92.19 102 ASP A C 1
ATOM 756 O O . ASP A 1 102 ? -2.946 -6.152 -7.521 1.00 92.19 102 ASP A O 1
ATOM 760 N N . PHE A 1 103 ? -0.853 -5.499 -7.074 1.00 91.25 103 PHE A N 1
ATOM 761 C CA . PHE A 1 103 ? -0.834 -4.439 -8.081 1.00 91.25 103 PHE A CA 1
ATOM 762 C C . PHE A 1 103 ? 0.555 -4.216 -8.674 1.00 91.25 103 PHE A C 1
ATOM 764 O O . PHE A 1 103 ? 1.568 -4.643 -8.116 1.00 91.25 103 PHE A O 1
ATOM 771 N N . THR A 1 104 ? 0.601 -3.528 -9.807 1.00 89.06 104 THR A N 1
ATOM 772 C CA . THR A 1 104 ? 1.825 -3.008 -10.423 1.00 89.06 104 THR A CA 1
ATOM 773 C C . THR A 1 104 ? 1.717 -1.497 -10.609 1.00 89.06 104 THR A C 1
ATOM 775 O O . THR A 1 104 ? 0.650 -0.926 -10.395 1.00 89.06 104 THR A O 1
ATOM 778 N N . TYR A 1 105 ? 2.816 -0.836 -10.957 1.00 84.62 105 TYR A N 1
ATOM 779 C CA . TYR A 1 105 ? 2.833 0.587 -11.281 1.00 84.62 105 TYR A CA 1
ATOM 780 C C . TYR A 1 105 ? 3.954 0.893 -12.274 1.00 84.62 105 TYR A C 1
ATOM 782 O O . TYR A 1 105 ? 5.023 0.276 -12.243 1.00 84.62 105 TYR A O 1
ATOM 790 N N . GLU A 1 106 ? 3.730 1.873 -13.143 1.00 77.44 106 GLU A N 1
ATOM 791 C CA . GLU A 1 106 ? 4.760 2.343 -14.064 1.00 77.44 106 GLU A CA 1
ATOM 792 C C . GLU A 1 106 ? 5.577 3.477 -13.441 1.00 77.44 106 GLU A C 1
ATOM 794 O O . GLU A 1 106 ? 5.078 4.574 -13.187 1.00 77.44 106 GLU A O 1
ATOM 799 N N . PHE A 1 107 ? 6.872 3.234 -13.229 1.00 69.50 107 PHE A N 1
ATOM 800 C CA . PHE A 1 107 ? 7.786 4.270 -12.759 1.00 69.50 107 PHE A CA 1
ATOM 801 C C . PHE A 1 107 ? 8.309 5.120 -13.928 1.00 69.50 107 PHE A C 1
ATOM 803 O O . PHE A 1 107 ? 9.207 4.708 -14.670 1.00 69.50 107 PHE A O 1
ATOM 810 N N . HIS A 1 108 ? 7.778 6.336 -14.076 1.00 65.00 108 HIS A N 1
ATOM 811 C CA . HIS A 1 108 ? 8.208 7.294 -15.099 1.00 65.00 108 HIS A CA 1
ATOM 812 C C . HIS A 1 108 ? 9.273 8.249 -14.550 1.00 65.00 108 HIS A C 1
ATOM 814 O O . HIS A 1 108 ? 8.986 9.151 -13.769 1.00 65.00 108 HIS A O 1
ATOM 820 N N . MET A 1 109 ? 10.523 8.099 -15.004 1.00 58.16 109 MET A N 1
ATOM 821 C CA . MET A 1 109 ? 11.653 8.927 -14.543 1.00 58.16 109 MET A CA 1
ATOM 822 C C . MET A 1 109 ? 11.531 10.421 -14.897 1.00 58.16 109 MET A C 1
ATOM 824 O O . MET A 1 109 ? 12.292 11.235 -14.373 1.00 58.16 109 MET A O 1
ATOM 828 N N . HIS A 1 110 ? 10.666 10.797 -15.843 1.00 53.88 110 HIS A N 1
ATOM 829 C CA . HIS A 1 110 ? 10.544 12.157 -16.380 1.00 53.88 110 HIS A CA 1
ATOM 830 C C . HIS A 1 110 ? 9.062 12.552 -16.439 1.00 53.88 110 HIS A C 1
ATOM 832 O O . HIS A 1 110 ? 8.413 12.359 -17.461 1.00 53.88 110 HIS A O 1
ATOM 838 N N . GLY A 1 111 ? 8.515 13.092 -15.347 1.00 51.75 111 GLY A N 1
ATOM 839 C CA . GLY A 1 111 ? 7.097 13.486 -15.326 1.00 51.75 111 GLY A CA 1
ATOM 840 C C . GLY A 1 111 ? 6.550 14.051 -14.016 1.00 51.75 111 GLY A C 1
ATOM 841 O O . GLY A 1 111 ? 5.490 14.665 -14.032 1.00 51.75 111 GLY A O 1
ATOM 842 N N . GLY A 1 112 ? 7.283 13.924 -12.908 1.00 54.53 112 GLY A N 1
ATOM 843 C CA . GLY A 1 112 ? 6.699 14.132 -11.584 1.00 54.53 112 GLY A CA 1
ATOM 844 C C . GLY A 1 112 ? 5.993 12.854 -11.139 1.00 54.53 112 GLY A C 1
ATOM 845 O O . GLY A 1 112 ? 5.408 12.139 -11.946 1.00 54.53 112 GLY A O 1
ATOM 846 N N . TYR A 1 113 ? 6.139 12.523 -9.863 1.00 66.69 113 TYR A N 1
ATOM 847 C CA . TYR A 1 113 ? 5.649 11.269 -9.308 1.00 66.69 113 TYR A CA 1
ATOM 848 C C . TYR A 1 113 ? 4.272 11.541 -8.729 1.00 66.69 113 TYR A C 1
ATOM 850 O O . TYR A 1 113 ? 4.143 12.349 -7.812 1.00 66.69 113 TYR A O 1
ATOM 858 N N . GLU A 1 114 ? 3.246 10.921 -9.302 1.00 81.56 114 GLU A N 1
ATOM 859 C CA . GLU A 1 114 ? 1.947 10.867 -8.646 1.00 81.56 114 GLU A CA 1
ATOM 860 C C . GLU A 1 114 ? 2.014 9.813 -7.545 1.00 81.56 114 GLU A C 1
ATOM 862 O O . GLU A 1 114 ? 2.464 8.689 -7.780 1.00 81.56 114 GLU A O 1
ATOM 867 N N . ASP A 1 115 ? 1.591 10.176 -6.339 1.00 87.12 115 ASP A N 1
ATOM 868 C CA . ASP A 1 115 ? 1.527 9.242 -5.222 1.00 87.12 115 ASP A CA 1
ATOM 869 C C . ASP A 1 115 ? 0.521 8.127 -5.532 1.00 87.12 115 ASP A C 1
ATOM 871 O O . ASP A 1 115 ? -0.562 8.374 -6.069 1.00 87.12 115 ASP A O 1
ATOM 875 N N . ILE A 1 116 ? 0.864 6.893 -5.161 1.00 91.38 116 ILE A N 1
ATOM 876 C CA . ILE A 1 116 ? -0.096 5.790 -5.166 1.00 91.38 116 ILE A CA 1
ATOM 877 C C . ILE A 1 116 ? -0.867 5.869 -3.855 1.00 91.38 116 ILE A C 1
ATOM 879 O O . ILE A 1 116 ? -0.261 5.892 -2.786 1.00 91.38 116 ILE A O 1
ATOM 883 N N . ILE A 1 117 ? -2.192 5.881 -3.914 1.00 95.25 117 ILE A N 1
ATOM 884 C CA . ILE A 1 117 ? -3.061 5.916 -2.739 1.00 95.25 117 ILE A CA 1
ATOM 885 C C . ILE A 1 117 ? -3.797 4.583 -2.636 1.00 95.25 117 ILE A C 1
ATOM 887 O O . ILE A 1 117 ? -4.568 4.224 -3.526 1.00 95.25 117 ILE A O 1
ATOM 891 N N . ALA A 1 118 ? -3.590 3.879 -1.525 1.00 96.00 118 ALA A N 1
ATOM 892 C CA . ALA A 1 118 ? -4.329 2.685 -1.142 1.00 96.00 118 ALA A CA 1
ATOM 893 C C . ALA A 1 118 ? -5.306 3.028 -0.010 1.00 96.00 118 ALA A C 1
ATOM 895 O O . ALA A 1 118 ? -4.889 3.298 1.116 1.00 96.00 118 ALA A O 1
ATOM 896 N N . SER A 1 119 ? -6.608 3.017 -0.292 1.00 97.06 119 SER A N 1
ATOM 897 C CA . SER A 1 119 ? -7.643 3.260 0.718 1.00 97.06 119 SER A CA 1
ATOM 898 C C . SER A 1 119 ? -8.190 1.941 1.253 1.00 97.06 119 SER A C 1
ATOM 900 O O . SER A 1 119 ? -8.694 1.124 0.483 1.00 97.06 119 SER A O 1
ATOM 902 N N . TYR A 1 120 ? -8.075 1.732 2.564 1.00 96.62 120 TYR A N 1
ATOM 903 C CA . TYR A 1 120 ? -8.583 0.553 3.262 1.00 96.62 120 TYR A CA 1
ATOM 904 C C . TYR A 1 120 ? -9.939 0.841 3.907 1.00 96.62 120 TYR A C 1
ATOM 906 O O . TYR A 1 120 ? -10.062 1.774 4.697 1.00 96.62 120 TYR A O 1
ATOM 914 N N . THR A 1 121 ? -10.944 0.017 3.606 1.00 95.56 121 THR A N 1
ATOM 915 C CA . THR A 1 121 ? -12.336 0.205 4.063 1.00 95.56 121 THR A CA 1
ATOM 916 C C . THR A 1 121 ? -12.750 -0.737 5.198 1.00 95.56 121 THR A C 1
ATOM 918 O O . THR A 1 121 ? -13.925 -0.791 5.555 1.00 95.56 121 THR A O 1
ATOM 921 N N . GLY A 1 122 ? -11.821 -1.529 5.745 1.00 92.50 122 GLY A N 1
ATOM 922 C CA . GLY A 1 122 ? -12.118 -2.589 6.722 1.00 92.50 122 GLY A CA 1
ATOM 923 C C . GLY A 1 122 ? -12.356 -3.962 6.085 1.00 92.50 122 GLY A C 1
ATOM 924 O O . GLY A 1 122 ? -12.229 -4.987 6.740 1.00 92.50 122 GLY A O 1
ATOM 925 N N . THR A 1 123 ? -12.701 -4.002 4.795 1.00 93.25 123 THR A N 1
ATOM 926 C CA . THR A 1 123 ? -12.987 -5.258 4.069 1.00 93.25 123 THR A CA 1
ATOM 927 C C . THR A 1 123 ? -12.335 -5.334 2.693 1.00 93.25 123 THR A C 1
ATOM 929 O O . THR A 1 123 ? -12.248 -6.415 2.116 1.00 93.25 123 THR A O 1
ATOM 932 N N . GLY A 1 124 ? -11.851 -4.210 2.164 1.00 94.75 124 GLY A N 1
ATOM 933 C CA . GLY A 1 124 ? -11.194 -4.146 0.866 1.00 94.75 124 GLY A CA 1
ATOM 934 C C . GLY A 1 124 ? -10.170 -3.022 0.797 1.00 94.75 124 GLY A C 1
ATOM 935 O O . GLY A 1 124 ? -10.074 -2.184 1.699 1.00 94.75 124 GLY A O 1
ATOM 936 N N . ILE A 1 125 ? -9.401 -3.031 -0.290 1.00 96.56 125 ILE A N 1
ATOM 937 C CA . ILE A 1 125 ? -8.411 -2.008 -0.618 1.00 96.56 125 ILE A CA 1
ATOM 938 C C . ILE A 1 125 ? -8.733 -1.488 -2.015 1.00 96.56 125 ILE A C 1
ATOM 940 O O . ILE A 1 125 ? -8.920 -2.281 -2.933 1.00 96.56 125 ILE A O 1
ATOM 944 N N . THR A 1 126 ? -8.779 -0.170 -2.184 1.00 95.62 126 THR A N 1
ATOM 945 C CA . THR A 1 126 ? -8.906 0.470 -3.501 1.00 95.62 126 THR A CA 1
ATOM 946 C C . THR A 1 126 ? -7.661 1.282 -3.813 1.00 95.62 126 THR A C 1
ATOM 948 O O . THR A 1 126 ? -7.176 2.008 -2.942 1.00 95.62 126 THR A O 1
ATOM 951 N N . LEU A 1 127 ? -7.177 1.194 -5.051 1.00 94.88 127 LEU A N 1
ATOM 952 C CA . LEU A 1 127 ? -5.991 1.909 -5.522 1.00 94.88 127 LEU A CA 1
ATOM 953 C C . LEU A 1 127 ? -6.363 3.110 -6.392 1.00 94.88 127 LEU A C 1
ATOM 955 O O . LEU A 1 127 ? -7.349 3.084 -7.127 1.00 94.88 127 LEU A O 1
ATOM 959 N N . SER A 1 128 ? -5.556 4.166 -6.316 1.00 92.62 128 SER A N 1
ATOM 960 C CA . SER A 1 128 ? -5.636 5.330 -7.203 1.00 92.62 128 SER A CA 1
ATOM 961 C C . SER A 1 128 ? -4.282 6.036 -7.304 1.00 92.62 128 SER A C 1
ATOM 963 O O . SER A 1 128 ? -3.443 5.879 -6.420 1.00 92.62 128 SER A O 1
ATOM 965 N N . GLY A 1 129 ? -4.084 6.824 -8.364 1.00 89.00 129 GLY A N 1
ATOM 966 C CA . GLY A 1 129 ? -2.840 7.566 -8.599 1.00 89.00 129 GLY A CA 1
ATOM 967 C C . GLY A 1 129 ? -1.660 6.685 -9.023 1.00 89.00 129 GLY A C 1
ATOM 968 O O . GLY A 1 129 ? -1.755 5.455 -9.056 1.00 89.00 129 GLY A O 1
ATOM 969 N N . GLY A 1 130 ? -0.557 7.332 -9.407 1.00 82.44 130 GLY A N 1
ATOM 970 C CA . GLY A 1 130 ? 0.735 6.689 -9.682 1.00 82.44 130 GLY A CA 1
ATOM 971 C C . GLY A 1 130 ? 0.711 5.585 -10.743 1.00 82.44 130 GLY A C 1
ATOM 972 O O . GLY A 1 130 ? 1.568 4.706 -10.710 1.00 82.44 130 GLY A O 1
ATOM 973 N N . HIS A 1 131 ? -0.282 5.597 -11.642 1.00 84.00 131 HIS A N 1
ATOM 974 C CA . HIS A 1 131 ? -0.533 4.531 -12.622 1.00 84.00 131 HIS A CA 1
ATOM 975 C C . HIS A 1 131 ? -0.575 3.125 -11.998 1.00 84.00 131 HIS A C 1
ATOM 977 O O . HIS A 1 131 ? -0.104 2.161 -12.598 1.00 84.00 131 HIS A O 1
ATOM 983 N N . ALA A 1 132 ? -1.102 3.013 -10.775 1.00 86.06 132 ALA A N 1
ATOM 984 C CA . ALA A 1 132 ? -1.258 1.726 -10.119 1.00 86.06 132 ALA A CA 1
ATOM 985 C C . ALA A 1 132 ? -2.375 0.907 -10.783 1.00 86.06 132 ALA A C 1
ATOM 987 O O . ALA A 1 132 ? -3.512 1.371 -10.895 1.00 86.06 132 ALA A O 1
ATOM 988 N N . GLU A 1 133 ? -2.059 -0.324 -11.176 1.00 88.50 133 GLU A N 1
ATOM 989 C CA . GLU A 1 133 ? -2.988 -1.251 -11.822 1.00 88.50 133 GLU A CA 1
ATOM 990 C C . GLU A 1 133 ? -3.123 -2.527 -10.989 1.00 88.50 133 GLU A C 1
ATOM 992 O O . GLU A 1 133 ? -2.134 -3.202 -10.696 1.00 88.50 133 GLU A O 1
ATOM 997 N N . GLU A 1 134 ? -4.355 -2.855 -10.595 1.00 89.94 134 GLU A N 1
ATOM 998 C CA . GLU A 1 134 ? -4.660 -4.094 -9.879 1.00 89.94 134 GLU A CA 1
ATOM 999 C C . GLU A 1 134 ? -4.428 -5.312 -10.781 1.00 89.94 134 GLU A C 1
ATOM 1001 O O . GLU A 1 134 ? -4.898 -5.377 -11.919 1.00 89.94 134 GLU A O 1
ATOM 1006 N N . ILE A 1 135 ? -3.730 -6.311 -10.246 1.00 87.56 135 ILE A N 1
ATOM 1007 C CA . ILE A 1 135 ? -3.510 -7.588 -10.915 1.00 87.56 135 ILE A CA 1
ATOM 1008 C C . ILE A 1 135 ? -4.667 -8.5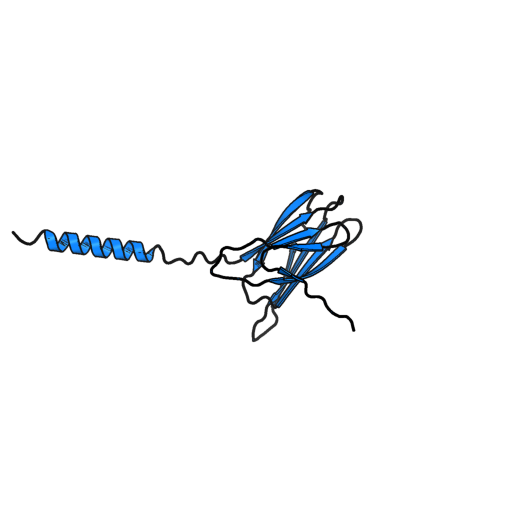11 -10.533 1.00 87.56 135 ILE A C 1
ATOM 1010 O O . ILE A 1 135 ? -4.639 -9.183 -9.501 1.00 87.56 135 ILE A O 1
ATOM 1014 N N . VAL A 1 136 ? -5.686 -8.567 -11.389 1.00 81.25 136 VAL A N 1
ATOM 1015 C CA . VAL A 1 136 ? -6.789 -9.520 -11.234 1.00 81.25 136 VAL A CA 1
ATOM 1016 C C . VAL A 1 136 ? -6.279 -10.915 -11.595 1.00 81.25 136 VAL A C 1
ATOM 1018 O O . VAL A 1 136 ? -6.068 -11.233 -12.765 1.00 81.25 136 VAL A O 1
ATOM 1021 N N . GLN A 1 137 ? -6.049 -11.760 -10.590 1.00 62.66 137 GLN A N 1
ATOM 1022 C CA . GLN A 1 137 ? -5.780 -13.176 -10.831 1.00 62.66 137 GLN A CA 1
ATOM 1023 C C . GLN A 1 137 ? -7.101 -13.889 -11.129 1.00 62.66 137 GLN A C 1
ATOM 1025 O O . GLN A 1 137 ? -7.893 -14.151 -10.224 1.00 62.66 137 GLN A O 1
ATOM 1030 N N . ASP A 1 138 ? -7.332 -14.204 -12.405 1.00 51.53 138 ASP A N 1
ATOM 1031 C CA . ASP A 1 138 ? -8.398 -15.117 -12.815 1.00 51.53 138 ASP A CA 1
ATOM 1032 C C . ASP A 1 138 ? -8.068 -16.523 -12.294 1.00 51.53 138 ASP A C 1
ATOM 1034 O O . ASP A 1 138 ? -7.220 -17.236 -12.834 1.00 51.53 138 ASP A O 1
ATOM 1038 N N . TYR A 1 139 ? -8.737 -16.928 -11.217 1.00 48.59 139 TYR A N 1
ATOM 1039 C CA . TYR A 1 139 ? -8.746 -18.316 -10.762 1.00 48.59 139 TYR A CA 1
ATOM 1040 C C . TYR A 1 139 ? -9.749 -19.102 -11.616 1.00 48.59 139 TYR A C 1
ATOM 1042 O O . TYR A 1 139 ? -10.852 -19.414 -11.163 1.00 48.59 139 TYR A O 1
ATOM 1050 N N . SER A 1 140 ? -9.389 -19.358 -12.875 1.00 41.16 140 SER A N 1
ATOM 1051 C CA . SER A 1 140 ? -10.110 -20.281 -13.764 1.00 41.16 140 SER A CA 1
ATOM 1052 C C . SER A 1 140 ? -9.767 -21.736 -13.466 1.00 41.16 140 SER A C 1
ATOM 1054 O O . SER A 1 140 ? -8.547 -22.019 -13.388 1.00 41.16 140 SER A O 1
#

Foldseek 3Di:
DPDPPVVVVVVVVVVVVVVVVVVPPQPQPQWAKEKEFEQEQFKWQWKKKWWFADDPPDTDIDIDTDRDIAHHGGMDIDTHGPGRTPWMWIWIATPQGIEIFIKDADDDSPDDAWHWYWYDHNHYTDIDIRRIDTDDDPPD

Sequence (140 aa):
MKKGISSILQVAVSCLLLVSLFFGCSDIPSSQALIVVNASENVVSLVSIRQTNISPKKMENSTNALIETIAPGESMTFYLGTSLVDSIRLYISDAEGYASIDFTYEFHMHGGYEDIIASYTGTGITLSGGHAEEIVQDYS

Organism: Sphaerochaeta pleomorpha (strain ATCC BAA-1885 / DSM 22778 / Grapes) (NCBI:txid158190)